Protein AF-A0A315X8B7-F1 (afdb_monomer_lite)

Secondary structure (DSSP, 8-state):
-PPPP-----PEEEEEEEETTEEEEEETT--S-SEEESSHHHHHHHHH-SSS-EEEEEPP----

pLDDT: mean 83.63, std 14.36, range [50.09, 95.5]

Structure (mmCIF, N/CA/C/O backbone):
data_AF-A0A315X8B7-F1
#
_entry.id   AF-A0A315X8B7-F1
#
loop_
_atom_site.group_PDB
_atom_site.id
_atom_site.type_symbol
_atom_site.label_atom_id
_atom_site.label_alt_id
_atom_site.label_comp_id
_atom_site.label_asym_id
_atom_site.label_entity_id
_atom_site.label_seq_id
_atom_site.pdbx_PDB_ins_code
_atom_site.Cartn_x
_atom_site.Cartn_y
_atom_site.Cartn_z
_atom_site.occupancy
_atom_site.B_iso_or_equiv
_atom_site.auth_seq_id
_atom_site.auth_comp_id
_atom_site.auth_asym_id
_atom_site.auth_atom_id
_atom_site.pdbx_PDB_model_num
ATOM 1 N N . MET A 1 1 ? -26.188 21.556 22.496 1.00 54.28 1 MET A N 1
ATOM 2 C CA . MET A 1 1 ? -24.913 20.820 22.590 1.00 54.28 1 MET A CA 1
ATOM 3 C C . MET A 1 1 ? -24.751 20.095 21.269 1.00 54.28 1 MET A C 1
ATOM 5 O O . MET A 1 1 ? -25.533 19.193 21.004 1.00 54.28 1 MET A O 1
ATOM 9 N N . TYR A 1 2 ? -23.872 20.572 20.390 1.00 51.47 2 TYR A N 1
ATOM 10 C CA . TYR A 1 2 ? -23.498 19.790 19.211 1.00 51.47 2 TYR A CA 1
ATOM 11 C C . TYR A 1 2 ? -22.553 18.686 19.694 1.00 51.47 2 TYR A C 1
ATOM 13 O O . TYR A 1 2 ? -21.709 18.995 20.538 1.00 51.47 2 TYR A O 1
ATOM 21 N N . PRO A 1 3 ? -22.698 17.428 19.247 1.00 58.50 3 PRO A N 1
ATOM 22 C CA . PRO A 1 3 ? -21.688 16.427 19.544 1.00 58.50 3 PRO A CA 1
ATOM 23 C C . PRO A 1 3 ? -20.362 16.921 18.963 1.00 58.50 3 PRO A C 1
ATOM 25 O O . PRO A 1 3 ? -20.301 17.344 17.807 1.00 58.50 3 PRO A O 1
ATOM 28 N N . GLU A 1 4 ? -19.322 16.925 19.789 1.00 60.41 4 GLU A N 1
ATOM 29 C CA . GLU A 1 4 ? -17.955 17.124 19.322 1.00 60.41 4 GLU A CA 1
ATOM 30 C C . GLU A 1 4 ? -17.680 16.060 18.247 1.00 60.41 4 GLU A C 1
ATOM 32 O O . GLU A 1 4 ? -18.122 14.915 18.416 1.00 60.41 4 GLU A O 1
ATOM 37 N N . PRO A 1 5 ? -17.036 16.407 17.115 1.00 55.72 5 PRO A N 1
ATOM 38 C CA . PRO A 1 5 ? -16.697 15.409 16.112 1.00 55.72 5 PRO A CA 1
ATOM 39 C C . PRO A 1 5 ? -15.901 14.320 16.823 1.00 55.72 5 PRO A C 1
ATOM 41 O O . PRO A 1 5 ? -14.892 14.618 17.463 1.00 55.72 5 PRO A O 1
ATOM 44 N N . ALA A 1 6 ? -16.416 13.087 16.782 1.00 61.97 6 ALA A N 1
ATOM 45 C CA . ALA A 1 6 ? -15.759 11.936 17.375 1.00 61.97 6 ALA A CA 1
ATOM 46 C C . ALA A 1 6 ? -14.312 11.968 16.903 1.00 61.97 6 ALA A C 1
ATOM 48 O O . ALA A 1 6 ? -14.064 11.929 15.700 1.00 61.97 6 ALA A O 1
ATOM 49 N N . GLN A 1 7 ? -13.391 12.150 17.845 1.00 54.47 7 GLN A N 1
ATOM 50 C CA . GLN A 1 7 ? -11.972 12.257 17.569 1.00 54.47 7 GLN A CA 1
ATOM 51 C C . GLN A 1 7 ? -11.576 10.972 16.844 1.00 54.47 7 GLN A C 1
ATOM 53 O 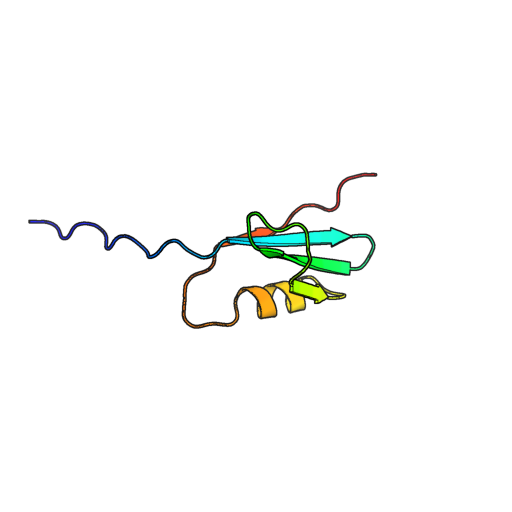O . GLN A 1 7 ? -11.490 9.912 17.467 1.00 54.47 7 GLN A O 1
ATOM 58 N N . GLU A 1 8 ? -11.479 11.045 15.511 1.00 55.75 8 GLU A N 1
ATOM 59 C CA . GLU A 1 8 ? -11.150 9.905 14.666 1.00 55.75 8 GLU A CA 1
ATOM 60 C C . GLU A 1 8 ? -9.870 9.310 15.240 1.00 55.75 8 GLU A C 1
ATOM 62 O O . GLU A 1 8 ? -8.864 10.011 15.389 1.00 55.75 8 GLU A O 1
ATOM 67 N N . ALA A 1 9 ? -9.934 8.042 15.661 1.00 59.12 9 ALA A N 1
ATOM 68 C CA . ALA A 1 9 ? -8.761 7.336 16.151 1.00 59.12 9 ALA A CA 1
ATOM 69 C C . ALA A 1 9 ? -7.624 7.571 15.146 1.00 59.12 9 ALA A C 1
ATOM 71 O O . ALA A 1 9 ? -7.886 7.475 13.943 1.00 59.12 9 ALA A O 1
ATOM 72 N N . PRO A 1 10 ? -6.405 7.921 15.598 1.00 58.41 10 PRO A N 1
ATOM 73 C CA . PRO A 1 10 ? -5.352 8.377 14.704 1.00 58.41 10 PRO A CA 1
ATOM 74 C C . PRO A 1 10 ? -5.146 7.332 13.610 1.00 58.41 10 PRO A C 1
ATOM 76 O O . PRO A 1 10 ? -4.709 6.211 13.883 1.00 58.41 10 PRO A O 1
ATOM 79 N N . ALA A 1 11 ? -5.538 7.681 12.383 1.00 68.94 11 ALA A N 1
ATOM 80 C CA . ALA A 1 11 ? -5.483 6.764 11.260 1.00 68.94 11 ALA A CA 1
ATOM 81 C C . ALA A 1 11 ? -4.025 6.336 11.080 1.00 68.94 11 ALA A C 1
ATOM 83 O O . ALA A 1 11 ? -3.133 7.174 10.911 1.00 68.94 11 ALA A O 1
ATOM 84 N N . ARG A 1 12 ? -3.767 5.026 11.148 1.00 84.75 12 ARG A N 1
ATOM 85 C CA . ARG A 1 12 ? -2.418 4.485 10.956 1.00 84.75 12 ARG A CA 1
ATOM 86 C C . ARG A 1 12 ? -1.909 4.962 9.597 1.00 84.75 12 ARG A C 1
ATOM 88 O O . ARG A 1 12 ? -2.541 4.685 8.577 1.00 84.75 12 ARG A O 1
ATOM 95 N N . THR A 1 13 ? -0.787 5.678 9.593 1.00 91.00 13 THR A N 1
ATOM 96 C CA . THR A 1 13 ? -0.186 6.174 8.353 1.00 91.00 13 THR A CA 1
ATOM 97 C C . THR A 1 13 ? 0.752 5.118 7.775 1.00 91.00 13 THR A C 1
ATOM 99 O O . THR A 1 13 ? 1.576 4.528 8.482 1.00 91.00 13 THR A O 1
ATOM 102 N N . LEU A 1 14 ? 0.573 4.837 6.488 1.00 93.56 14 LEU A N 1
ATOM 103 C CA . LEU A 1 14 ? 1.366 3.901 5.706 1.00 93.56 14 LEU A CA 1
ATOM 104 C C . LEU A 1 14 ? 1.907 4.615 4.470 1.00 93.56 14 LEU A C 1
ATOM 106 O O . LEU A 1 14 ? 1.199 5.403 3.843 1.00 93.56 14 LEU A O 1
ATOM 110 N N . HIS A 1 15 ? 3.143 4.308 4.100 1.00 94.31 15 HIS A N 1
ATOM 111 C CA . HIS A 1 15 ? 3.795 4.885 2.932 1.00 94.31 15 HIS A CA 1
ATOM 112 C C . HIS A 1 15 ? 4.004 3.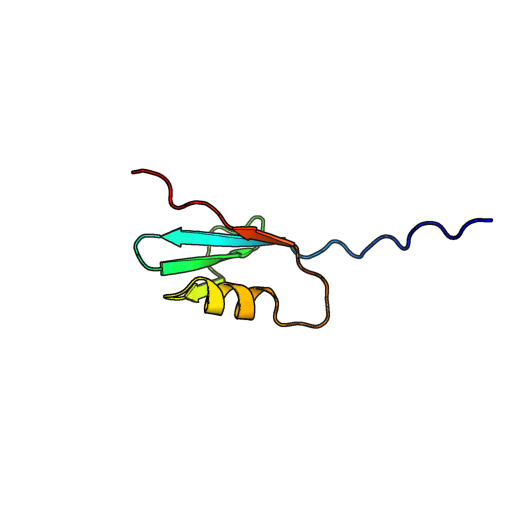815 1.869 1.00 94.31 15 HIS A C 1
ATOM 114 O O . HIS A 1 15 ? 4.528 2.742 2.158 1.00 94.31 15 HIS A O 1
ATOM 120 N N . LEU A 1 16 ? 3.616 4.123 0.637 1.00 94.69 16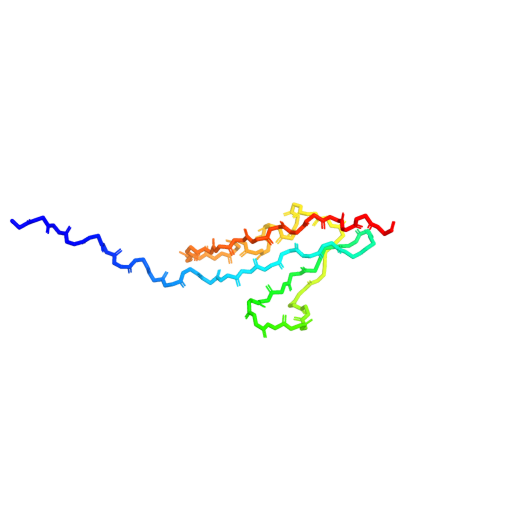 LEU A N 1
ATOM 121 C CA . LEU A 1 16 ? 3.925 3.329 -0.543 1.00 94.69 16 LEU A CA 1
ATOM 122 C C . LEU A 1 16 ? 5.033 4.040 -1.309 1.00 94.69 16 LEU A C 1
ATOM 124 O O . LEU A 1 16 ? 4.798 5.076 -1.928 1.00 94.69 16 LEU A O 1
ATOM 128 N N . VAL A 1 17 ? 6.248 3.503 -1.216 1.00 93.88 17 VAL A N 1
ATOM 129 C CA . VAL A 1 17 ? 7.443 4.085 -1.834 1.00 93.88 17 VAL A CA 1
ATOM 130 C C . VAL A 1 17 ? 7.849 3.246 -3.046 1.00 93.88 17 VAL A C 1
ATOM 132 O O . VAL A 1 17 ? 8.156 2.060 -2.879 1.00 93.88 17 VAL A O 1
ATOM 135 N N . PRO A 1 18 ? 7.891 3.828 -4.254 1.00 93.50 18 PRO A N 1
ATOM 136 C CA . PRO A 1 18 ? 8.382 3.138 -5.436 1.00 93.50 18 PRO A CA 1
ATOM 137 C C . PRO A 1 18 ? 9.907 2.964 -5.364 1.00 93.50 18 PRO A C 1
ATOM 139 O O . PRO A 1 18 ? 10.651 3.871 -4.984 1.00 93.50 18 PRO A O 1
ATOM 142 N N . ARG A 1 19 ? 10.392 1.779 -5.737 1.00 90.31 19 ARG A N 1
ATOM 143 C CA . ARG A 1 19 ? 11.814 1.432 -5.860 1.00 90.31 19 ARG A CA 1
ATOM 144 C C . ARG A 1 19 ? 12.009 0.560 -7.097 1.00 90.31 19 ARG A C 1
ATOM 146 O O . ARG A 1 19 ? 11.710 -0.629 -7.083 1.00 90.31 19 ARG A O 1
ATOM 153 N N . GLY A 1 20 ? 12.525 1.155 -8.171 1.00 87.88 20 GLY A N 1
ATOM 154 C CA . GLY A 1 20 ? 12.643 0.466 -9.456 1.00 87.88 20 GLY A CA 1
ATOM 155 C C . GLY A 1 20 ? 11.262 0.094 -9.997 1.00 87.88 20 GLY A C 1
ATOM 156 O O . GLY A 1 20 ? 10.438 0.973 -10.218 1.00 87.88 20 GLY A O 1
ATOM 157 N N . SER A 1 21 ? 11.013 -1.205 -10.189 1.00 88.25 21 SER A N 1
ATOM 158 C CA . SER A 1 21 ? 9.709 -1.734 -10.635 1.00 88.25 21 SER A CA 1
ATOM 159 C C . SER A 1 21 ? 8.807 -2.196 -9.480 1.00 88.25 21 SER A C 1
ATOM 161 O O . SER A 1 21 ? 7.763 -2.795 -9.721 1.00 88.25 21 SER A O 1
ATOM 163 N N . GLU A 1 22 ? 9.213 -1.969 -8.230 1.00 94.38 22 GLU A N 1
ATOM 164 C CA . GLU A 1 22 ? 8.526 -2.467 -7.038 1.00 94.38 22 GLU A CA 1
ATOM 165 C C . GLU A 1 22 ? 7.981 -1.327 -6.169 1.00 94.38 22 GLU A C 1
ATOM 167 O O . GLU A 1 22 ? 8.483 -0.203 -6.180 1.00 94.38 22 GLU A O 1
ATOM 172 N N . TRP A 1 23 ? 6.988 -1.651 -5.349 1.00 94.94 23 TRP A N 1
ATOM 173 C CA . TRP A 1 23 ? 6.354 -0.788 -4.363 1.00 94.94 23 TRP A CA 1
ATOM 174 C C . TRP A 1 23 ? 6.588 -1.342 -2.965 1.00 94.94 23 TRP A C 1
ATOM 176 O O . TRP A 1 23 ? 6.228 -2.480 -2.658 1.00 94.94 23 TRP A O 1
ATOM 186 N N . ARG A 1 24 ? 7.184 -0.528 -2.098 1.00 94.75 24 ARG A N 1
ATOM 187 C CA . ARG A 1 24 ? 7.469 -0.880 -0.706 1.00 94.75 24 ARG A CA 1
ATOM 188 C C . ARG A 1 24 ? 6.435 -0.252 0.210 1.00 94.75 24 ARG A C 1
ATOM 190 O O . ARG A 1 24 ? 6.261 0.963 0.189 1.00 94.75 24 ARG A O 1
ATOM 197 N N . LEU A 1 25 ? 5.786 -1.078 1.022 1.00 95.12 25 LEU A N 1
ATOM 198 C CA . LEU A 1 25 ? 4.865 -0.632 2.058 1.00 95.12 25 LEU A CA 1
ATOM 199 C C . LEU A 1 25 ? 5.627 -0.422 3.363 1.00 95.12 25 LEU A C 1
ATOM 201 O O . LEU A 1 25 ? 6.156 -1.375 3.925 1.00 95.12 25 LEU A O 1
ATOM 205 N N . LEU A 1 26 ? 5.650 0.806 3.860 1.00 94.12 26 LEU A N 1
ATOM 206 C CA . LEU A 1 26 ? 6.331 1.201 5.091 1.00 94.12 26 LEU A CA 1
ATOM 207 C C . LEU A 1 26 ? 5.312 1.723 6.104 1.00 94.12 26 LEU A C 1
ATOM 209 O O . LEU A 1 26 ? 4.258 2.252 5.735 1.00 94.12 26 LEU A O 1
ATOM 213 N N . ARG A 1 27 ? 5.619 1.572 7.391 1.00 91.06 27 ARG A N 1
ATOM 214 C CA . ARG A 1 27 ? 4.894 2.273 8.455 1.00 91.06 27 ARG A CA 1
ATOM 215 C C . ARG A 1 27 ? 5.532 3.644 8.650 1.00 91.06 27 ARG A C 1
ATOM 217 O O . ARG A 1 27 ? 6.737 3.779 8.484 1.00 91.06 27 ARG A O 1
ATOM 224 N N . ASP A 1 28 ? 4.728 4.640 9.001 1.00 86.94 28 ASP A N 1
ATOM 225 C CA . ASP A 1 28 ? 5.264 5.937 9.417 1.00 86.94 28 ASP A CA 1
ATOM 226 C C . ASP A 1 28 ? 6.312 5.770 10.536 1.00 86.94 28 ASP A C 1
ATOM 228 O O . ASP A 1 28 ? 6.084 5.032 11.499 1.00 86.94 28 ASP A O 1
ATOM 232 N N . GLY A 1 29 ? 7.473 6.408 10.361 1.00 83.81 29 GLY A N 1
ATOM 233 C CA . GLY A 1 29 ? 8.624 6.304 11.265 1.00 83.81 29 GLY A CA 1
ATOM 234 C C . GLY A 1 29 ? 9.506 5.056 11.109 1.00 83.81 29 GLY A C 1
ATOM 235 O O . GLY A 1 29 ? 10.474 4.927 11.856 1.00 83.81 29 GLY A O 1
ATOM 236 N N . ASP A 1 30 ? 9.212 4.161 10.162 1.00 84.38 30 ASP A N 1
ATOM 237 C CA . ASP A 1 30 ? 9.964 2.921 9.937 1.00 84.38 30 ASP A CA 1
ATOM 238 C C . ASP A 1 30 ? 10.614 2.906 8.543 1.00 84.38 30 ASP A C 1
ATOM 240 O O . ASP A 1 30 ? 9.952 3.172 7.538 1.00 84.38 30 ASP A O 1
ATOM 244 N N . ASP A 1 31 ? 11.910 2.590 8.475 1.00 80.06 31 ASP A N 1
ATOM 245 C CA . ASP A 1 31 ? 12.652 2.472 7.206 1.00 80.06 31 ASP A CA 1
ATOM 246 C C . ASP A 1 31 ? 12.595 1.040 6.639 1.00 80.06 31 ASP A C 1
ATOM 248 O O . ASP A 1 31 ? 12.862 0.807 5.456 1.00 80.06 31 ASP A O 1
ATOM 252 N N . GLN A 1 32 ? 12.198 0.057 7.459 1.00 87.69 32 GLN A N 1
ATOM 253 C CA . GLN A 1 32 ? 12.082 -1.325 7.018 1.00 87.69 32 GLN A CA 1
ATOM 254 C C . GLN A 1 32 ? 10.714 -1.570 6.356 1.00 87.69 32 GLN A C 1
ATOM 256 O O . GLN A 1 32 ? 9.664 -1.313 6.954 1.00 87.69 32 GLN A O 1
ATOM 261 N N . PRO A 1 33 ? 10.679 -2.089 5.114 1.00 89.44 33 PRO A N 1
ATOM 262 C CA . PRO A 1 33 ? 9.418 -2.368 4.448 1.00 89.44 33 PRO A CA 1
ATOM 263 C C . PRO A 1 33 ? 8.680 -3.514 5.147 1.00 89.44 33 PRO A C 1
ATOM 265 O O . PRO A 1 33 ? 9.223 -4.600 5.338 1.00 89.44 33 PRO A O 1
ATOM 268 N N . LEU A 1 34 ? 7.402 -3.289 5.451 1.00 91.88 34 LEU A N 1
ATOM 269 C CA . LEU A 1 34 ? 6.472 -4.311 5.931 1.00 91.88 34 LEU A CA 1
ATOM 270 C C . LEU A 1 34 ? 6.225 -5.383 4.864 1.00 91.88 34 LEU A C 1
ATOM 272 O O . LEU A 1 34 ? 6.015 -6.549 5.186 1.00 91.88 34 LEU A O 1
ATOM 276 N N . ALA A 1 35 ? 6.192 -4.961 3.599 1.00 94.00 35 ALA A N 1
ATOM 277 C CA . ALA A 1 35 ? 6.011 -5.820 2.439 1.00 94.00 35 ALA A CA 1
ATOM 278 C C . ALA A 1 35 ? 6.477 -5.109 1.160 1.00 94.00 35 ALA A C 1
ATOM 280 O O . ALA A 1 35 ? 6.552 -3.877 1.105 1.00 94.00 35 ALA A O 1
ATOM 281 N N . VAL A 1 36 ? 6.763 -5.900 0.128 1.00 95.38 36 VAL A N 1
ATOM 282 C CA . VAL A 1 36 ? 7.147 -5.429 -1.207 1.00 95.38 36 VAL A CA 1
ATOM 283 C C . VAL A 1 36 ? 6.199 -6.041 -2.233 1.00 95.38 36 VAL A C 1
ATOM 285 O O . VAL A 1 36 ? 5.876 -7.227 -2.158 1.00 95.38 36 VAL A O 1
ATOM 288 N N . PHE A 1 37 ? 5.740 -5.229 -3.179 1.00 95.50 37 PHE A N 1
ATOM 289 C CA . PHE A 1 37 ? 4.770 -5.609 -4.199 1.00 95.50 37 PHE A CA 1
ATOM 290 C C . PHE A 1 37 ? 5.261 -5.169 -5.577 1.00 95.50 37 PHE A C 1
ATOM 292 O O . PHE A 1 37 ? 5.794 -4.078 -5.720 1.00 95.50 37 PHE A O 1
ATOM 299 N N . GLY A 1 38 ? 5.040 -5.975 -6.614 1.00 94.25 38 GLY A N 1
ATOM 300 C CA . GLY A 1 38 ? 5.375 -5.590 -7.995 1.00 94.25 38 GLY A CA 1
ATOM 301 C C . GLY A 1 38 ? 4.366 -4.638 -8.654 1.00 94.25 38 GLY A C 1
ATOM 302 O O . GLY A 1 38 ? 4.509 -4.321 -9.826 1.00 94.25 38 GLY A O 1
ATOM 303 N N . ASP A 1 39 ? 3.315 -4.235 -7.938 1.00 93.25 39 ASP A N 1
ATOM 304 C CA . ASP A 1 39 ? 2.203 -3.441 -8.464 1.00 93.25 39 ASP A CA 1
ATOM 305 C C . ASP A 1 39 ? 1.619 -2.537 -7.369 1.00 93.25 39 ASP A C 1
ATOM 307 O O . ASP A 1 39 ? 1.493 -2.952 -6.212 1.00 93.25 39 ASP A O 1
ATOM 311 N N . LEU A 1 40 ? 1.238 -1.315 -7.752 1.00 91.94 40 LEU A N 1
ATOM 312 C CA . LEU A 1 40 ? 0.660 -0.325 -6.846 1.00 91.94 40 LEU A CA 1
ATOM 313 C C . LEU A 1 40 ? -0.719 -0.760 -6.338 1.00 91.94 40 LEU A C 1
ATOM 315 O O . LEU A 1 40 ? -1.008 -0.590 -5.155 1.00 91.94 40 LEU A O 1
ATOM 319 N N . GLY A 1 41 ? -1.556 -1.340 -7.203 1.00 94.50 41 GLY A N 1
ATOM 320 C CA . GLY A 1 41 ? -2.898 -1.797 -6.836 1.00 94.50 41 GLY A CA 1
ATOM 321 C C . GLY A 1 41 ? -2.849 -2.826 -5.709 1.00 94.50 41 GLY A C 1
ATOM 322 O O . GLY A 1 41 ? -3.465 -2.636 -4.663 1.00 94.50 41 GLY A O 1
ATOM 323 N N . ARG A 1 42 ? -2.006 -3.854 -5.855 1.00 95.06 42 ARG A N 1
ATOM 324 C CA . ARG A 1 42 ? -1.775 -4.860 -4.802 1.00 95.06 42 ARG A CA 1
ATOM 325 C C . ARG A 1 42 ? -1.229 -4.262 -3.508 1.00 95.06 42 ARG A C 1
ATOM 327 O O . ARG A 1 42 ? -1.589 -4.727 -2.427 1.00 95.06 42 ARG A O 1
ATOM 334 N N . ALA A 1 43 ? -0.369 -3.252 -3.608 1.00 94.75 43 ALA A N 1
ATOM 335 C CA . ALA A 1 43 ? 0.174 -2.573 -2.440 1.00 94.75 43 ALA A CA 1
ATOM 336 C C . ALA A 1 43 ? -0.900 -1.755 -1.698 1.00 94.75 43 ALA A C 1
ATOM 338 O O . ALA A 1 43 ? -0.930 -1.758 -0.467 1.00 94.75 43 ALA A O 1
ATOM 339 N N . LEU A 1 44 ? -1.813 -1.108 -2.430 1.00 94.12 44 LEU A N 1
ATOM 340 C CA . LEU A 1 44 ? -2.967 -0.389 -1.881 1.00 94.12 44 LEU A CA 1
ATOM 341 C C . LEU A 1 44 ? -3.973 -1.336 -1.223 1.00 94.12 44 LEU A C 1
ATOM 343 O O . LEU A 1 44 ? -4.391 -1.080 -0.092 1.00 94.12 44 LEU A O 1
ATOM 347 N N . ASP A 1 45 ? -4.312 -2.446 -1.880 1.00 94.44 45 ASP A N 1
ATOM 348 C CA . ASP A 1 45 ? -5.148 -3.509 -1.308 1.00 94.44 45 ASP A CA 1
ATOM 349 C C . ASP A 1 45 ? -4.576 -3.992 0.031 1.00 94.44 45 ASP A C 1
ATOM 351 O O . ASP A 1 45 ? -5.279 -4.071 1.037 1.00 94.44 45 ASP A O 1
ATOM 355 N N . ALA A 1 46 ? -3.267 -4.257 0.079 1.00 93.50 46 ALA A N 1
ATOM 356 C CA . ALA A 1 46 ? -2.601 -4.675 1.307 1.00 93.50 46 ALA A CA 1
ATOM 357 C C . ALA A 1 46 ? -2.592 -3.580 2.387 1.00 93.50 46 ALA A C 1
ATOM 359 O O . ALA A 1 46 ? -2.806 -3.883 3.561 1.00 93.50 46 ALA A O 1
ATOM 360 N N . ALA A 1 47 ? -2.362 -2.319 2.009 1.00 92.19 47 ALA A N 1
ATOM 361 C CA . ALA A 1 47 ? -2.314 -1.188 2.936 1.00 92.19 47 ALA A CA 1
ATOM 362 C C . ALA A 1 47 ? -3.678 -0.882 3.572 1.00 92.19 47 ALA A C 1
ATOM 364 O O . ALA A 1 47 ? -3.744 -0.495 4.737 1.00 92.19 47 ALA A O 1
ATOM 365 N N . THR A 1 48 ? -4.756 -1.062 2.810 1.00 91.88 48 THR A N 1
ATOM 366 C CA . THR A 1 48 ? -6.134 -0.742 3.214 1.00 91.88 48 THR A CA 1
ATOM 367 C C . THR A 1 48 ? -6.891 -1.927 3.806 1.00 91.88 48 THR A C 1
ATOM 369 O O . THR A 1 48 ? -7.994 -1.760 4.324 1.00 91.88 48 THR A O 1
ATOM 372 N N . ARG A 1 49 ? -6.299 -3.127 3.795 1.00 89.38 49 ARG A N 1
ATOM 373 C CA . ARG A 1 49 ? -6.899 -4.319 4.393 1.00 89.38 49 ARG A CA 1
ATOM 374 C C . ARG A 1 49 ? -7.064 -4.148 5.906 1.00 89.38 49 ARG A C 1
ATOM 376 O O . ARG A 1 49 ? -6.099 -4.201 6.666 1.00 89.38 49 ARG A O 1
ATOM 383 N N . GLY A 1 50 ? -8.306 -4.027 6.360 1.00 85.94 50 GLY A N 1
ATOM 384 C CA . GLY A 1 50 ? -8.638 -3.935 7.778 1.00 85.94 50 GLY A CA 1
ATOM 385 C C . GLY A 1 50 ? -9.983 -3.261 8.017 1.00 85.94 50 GLY A C 1
ATOM 386 O O . GLY A 1 50 ? -10.662 -2.858 7.081 1.00 85.94 50 GLY A O 1
ATOM 387 N N . GLN A 1 51 ? -10.369 -3.159 9.289 1.00 82.25 51 GLN A N 1
ATOM 388 C CA . GLN A 1 51 ? -11.623 -2.514 9.708 1.00 82.25 51 GLN A CA 1
ATOM 389 C C . GLN A 1 51 ? -11.425 -1.058 10.163 1.00 82.25 51 GLN A C 1
ATOM 391 O O . GLN A 1 51 ? -12.397 -0.368 10.4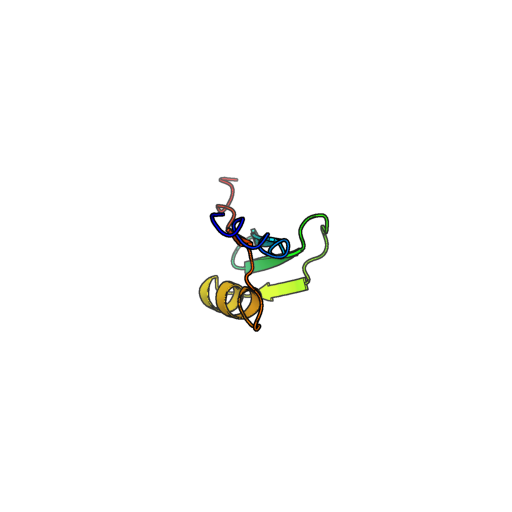52 1.00 82.25 51 GLN A O 1
ATOM 396 N N . HIS A 1 52 ? -10.177 -0.591 10.247 1.00 84.00 52 HIS A N 1
ATOM 397 C CA . HIS A 1 52 ? -9.845 0.746 10.731 1.00 84.00 52 HIS A CA 1
ATOM 398 C C . HIS A 1 52 ? -9.412 1.658 9.580 1.00 84.00 52 HIS A C 1
ATOM 400 O O . HIS A 1 52 ? -8.690 1.191 8.695 1.00 84.00 52 HIS A O 1
ATOM 406 N N . PRO A 1 53 ? -9.785 2.951 9.610 1.00 86.25 53 PRO A N 1
ATOM 407 C CA . PRO A 1 53 ? -9.276 3.935 8.666 1.00 86.25 53 PRO A CA 1
ATOM 408 C C . PRO A 1 53 ? -7.744 3.984 8.675 1.00 86.25 53 PRO A C 1
ATOM 410 O O . PRO A 1 53 ? -7.105 3.976 9.732 1.00 86.25 53 PRO A O 1
ATOM 413 N N . VAL A 1 54 ? -7.156 4.061 7.484 1.00 90.62 54 VAL A N 1
ATOM 414 C CA . VAL A 1 54 ? -5.714 4.225 7.282 1.00 90.62 54 VAL A CA 1
ATOM 415 C C . VAL A 1 54 ? -5.463 5.426 6.385 1.00 90.62 54 VAL A C 1
ATOM 417 O O . VAL A 1 54 ? -6.228 5.697 5.459 1.00 90.62 54 VAL A O 1
ATOM 420 N N . ARG A 1 55 ? -4.365 6.136 6.635 1.00 91.62 55 ARG A N 1
ATOM 421 C CA . ARG A 1 55 ? -3.872 7.168 5.726 1.00 91.62 55 ARG A CA 1
ATOM 422 C C . ARG A 1 55 ? -2.765 6.558 4.883 1.00 91.62 55 ARG A C 1
ATOM 424 O O . ARG A 1 55 ? -1.722 6.196 5.419 1.00 91.62 55 ARG A O 1
ATOM 431 N N . VAL A 1 56 ? -2.978 6.454 3.577 1.00 92.94 56 VAL A N 1
ATOM 432 C CA . VAL A 1 56 ? -1.947 5.958 2.658 1.00 92.94 56 VAL A CA 1
ATOM 433 C C . VAL A 1 56 ? -1.315 7.137 1.929 1.00 92.94 56 VAL A C 1
ATOM 435 O O . VAL A 1 56 ? -2.011 7.925 1.294 1.00 92.94 56 VAL A O 1
ATOM 438 N N . VAL A 1 57 ? 0.006 7.263 2.031 1.00 93.50 57 VAL A N 1
ATOM 439 C CA . VAL A 1 57 ? 0.805 8.248 1.296 1.00 93.50 57 VAL A CA 1
ATOM 440 C C . VAL A 1 57 ? 1.531 7.521 0.173 1.00 93.50 57 VAL A C 1
ATOM 442 O O . VAL A 1 57 ? 2.397 6.685 0.431 1.00 93.50 57 VAL A O 1
ATOM 445 N N . VAL A 1 58 ? 1.177 7.831 -1.069 1.00 93.19 58 VAL A N 1
ATOM 446 C CA . VAL A 1 58 ? 1.854 7.293 -2.252 1.00 93.19 58 VAL A CA 1
ATOM 447 C C . VAL A 1 58 ? 2.928 8.285 -2.666 1.00 93.19 58 VAL A C 1
ATOM 449 O O . VAL A 1 58 ? 2.628 9.448 -2.926 1.00 93.19 58 VAL A O 1
ATOM 452 N N . HIS A 1 59 ? 4.179 7.838 -2.677 1.00 91.38 59 HIS A N 1
ATOM 453 C CA . HIS A 1 59 ? 5.297 8.658 -3.126 1.00 91.38 59 HIS A CA 1
ATOM 454 C C . HIS A 1 59 ? 5.447 8.534 -4.635 1.00 91.38 59 HIS A C 1
ATOM 456 O O . HIS A 1 59 ? 5.290 7.448 -5.196 1.00 91.38 59 HIS A O 1
ATOM 462 N N . GLU A 1 60 ? 5.774 9.642 -5.287 1.00 86.12 60 GLU A N 1
ATOM 463 C CA . GLU A 1 60 ? 6.096 9.619 -6.709 1.00 86.12 60 GLU A CA 1
ATOM 464 C C . GLU A 1 60 ? 7.435 8.889 -6.923 1.00 86.12 60 GLU A C 1
ATOM 466 O O . GLU A 1 60 ? 8.327 8.973 -6.067 1.00 86.12 60 GLU A O 1
ATOM 471 N N . PRO A 1 61 ? 7.616 8.164 -8.042 1.00 79.38 61 PRO A N 1
ATOM 472 C CA . PRO A 1 61 ? 8.930 7.677 -8.429 1.00 79.38 61 PRO A CA 1
ATOM 473 C C . PRO A 1 61 ? 9.833 8.892 -8.606 1.00 79.38 61 PRO A C 1
ATOM 475 O O . PRO A 1 61 ? 9.620 9.696 -9.510 1.00 79.38 61 PRO A O 1
ATOM 478 N N . GLY A 1 62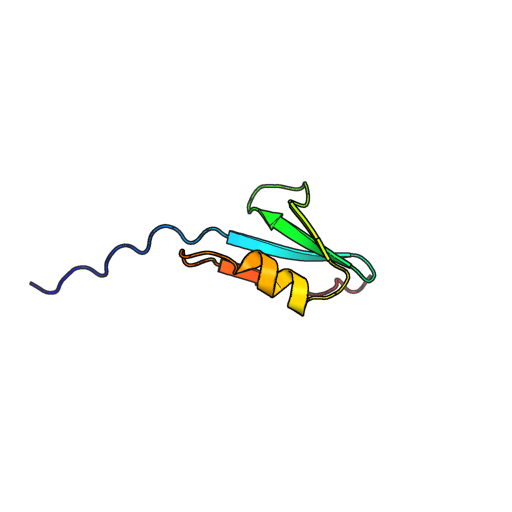 ? 10.806 9.060 -7.708 1.00 68.12 62 GLY A N 1
ATOM 479 C CA . GLY A 1 62 ? 11.772 10.143 -7.829 1.00 68.12 62 GLY A CA 1
ATOM 480 C C . GLY A 1 62 ? 12.430 10.080 -9.203 1.00 68.12 62 GLY A C 1
ATOM 481 O O . GLY A 1 62 ? 12.927 9.021 -9.592 1.00 68.1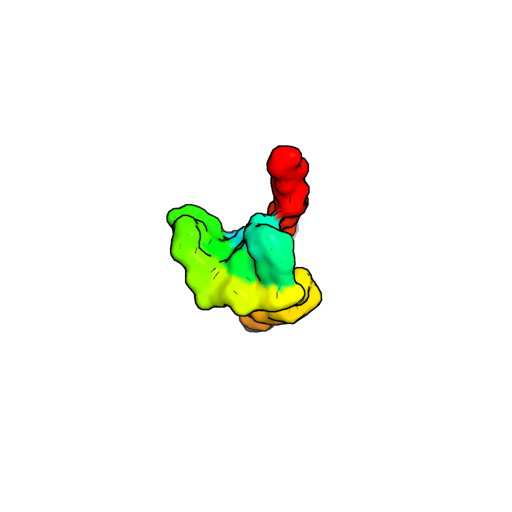2 62 GLY A O 1
ATOM 482 N N . ALA A 1 63 ? 12.405 11.195 -9.935 1.00 53.09 63 ALA A N 1
ATOM 483 C CA . ALA A 1 63 ? 13.233 11.367 -11.119 1.00 53.09 63 ALA A CA 1
ATOM 484 C C . ALA A 1 63 ? 14.693 11.222 -10.671 1.00 53.09 63 ALA A C 1
ATOM 486 O O . ALA A 1 63 ? 15.199 12.066 -9.930 1.00 53.09 63 ALA A O 1
ATOM 487 N N . ALA A 1 64 ? 15.299 10.087 -11.015 1.00 50.09 64 ALA A N 1
ATOM 488 C CA . ALA A 1 64 ? 16.722 9.841 -10.824 1.00 50.09 64 ALA A CA 1
ATOM 489 C C . ALA A 1 64 ? 17.548 10.731 -11.759 1.00 50.09 64 ALA A C 1
ATOM 491 O O . ALA A 1 64 ? 17.084 10.965 -12.901 1.00 50.09 64 ALA A O 1
#

Sequence (64 aa):
MYPEPAQEAPARTLHLVPRGSEWRLLRDGDDQPLAVFGDLGRALDAATRGQHPVRVVVHEPGAA

Foldseek 3Di:
DPPDPPPQDPAFEWEFEDDPQKTFIDGVPDPDGPDIGSDPVVSVCVQCPDDGHHHYHYDDHPPD

Radius of gyration: 14.53 Å; chains: 1; bounding box: 42×27×34 Å